Protein AF-A0A7R7T6V7-F1 (afdb_monomer)

Foldseek 3Di:
DDWDWAWAPDWAAEVNAIFTWIWTADPVRHTDIDGHRDDDDPDPDPVVRVVVVVRVPDHHHDDPVRVPDDRYDYD

Mean predicted aligned error: 2.73 Å

Sequence (75 aa):
MKITIESTSQIVHVNGVEARIWEGATEAGVPVFAFLTRIVPVTGDLEAHRVFKTELMKTKAPSAAVEGIPLRLVL

Secondary structure (DSSP, 8-state):
--EEEEEEEEEEEETTEEEEEEEEEETT--EEEEEES------S-HHHHHHHHHHHT--BPPPHHHHTS-SEE--

Radius of gyration: 13.62 Å; Cα contacts (8 Å, |Δi|>4): 114; chains: 1; bounding box: 33×32×35 Å

Structure (mmCIF, N/CA/C/O backbone):
data_AF-A0A7R7T6V7-F1
#
_entry.id   AF-A0A7R7T6V7-F1
#
loop_
_atom_site.group_PDB
_atom_site.id
_atom_site.type_symbol
_atom_site.label_atom_id
_atom_site.label_alt_id
_atom_site.label_comp_id
_atom_site.label_asym_id
_atom_site.label_entity_id
_atom_site.label_seq_id
_atom_site.pdbx_PDB_ins_code
_atom_site.Cartn_x
_atom_site.Cartn_y
_atom_site.Cartn_z
_atom_site.occupancy
_atom_site.B_iso_or_equiv
_atom_site.auth_seq_id
_atom_site.auth_comp_id
_atom_site.auth_asym_id
_atom_site.auth_atom_id
_atom_site.pdbx_PDB_model_num
ATOM 1 N N . MET A 1 1 ? -10.563 10.390 -9.702 1.00 87.38 1 MET A N 1
ATOM 2 C CA . MET A 1 1 ? -10.146 10.510 -8.288 1.00 87.38 1 MET A CA 1
ATOM 3 C C . MET A 1 1 ? -8.643 10.309 -8.223 1.00 87.38 1 MET A C 1
ATOM 5 O O . MET A 1 1 ? -8.163 9.392 -8.878 1.00 87.38 1 MET A O 1
ATOM 9 N N . LYS A 1 2 ? -7.919 11.142 -7.472 1.00 95.94 2 LYS A N 1
ATOM 10 C CA . LYS A 1 2 ? -6.475 11.009 -7.244 1.00 95.94 2 LYS A CA 1
ATOM 11 C C . LYS A 1 2 ? -6.203 10.970 -5.743 1.00 95.94 2 LYS A C 1
ATOM 13 O O . LYS A 1 2 ? -6.860 11.678 -4.980 1.00 95.94 2 LYS A O 1
ATOM 18 N N . ILE A 1 3 ? -5.275 10.105 -5.349 1.00 97.81 3 ILE A N 1
ATOM 19 C CA . ILE A 1 3 ? -4.851 9.899 -3.965 1.00 97.81 3 ILE A CA 1
ATOM 20 C C . ILE A 1 3 ? -3.328 9.927 -3.896 1.00 97.81 3 ILE A C 1
ATOM 22 O O . ILE A 1 3 ? -2.657 9.526 -4.848 1.00 97.81 3 ILE A O 1
ATOM 26 N N . THR A 1 4 ? -2.807 10.363 -2.758 1.00 98.06 4 THR A N 1
ATOM 27 C CA . THR A 1 4 ? -1.399 10.199 -2.386 1.00 98.06 4 THR A CA 1
ATOM 28 C C . THR A 1 4 ? -1.368 9.256 -1.199 1.00 98.06 4 THR A C 1
ATOM 30 O O . THR A 1 4 ? -2.063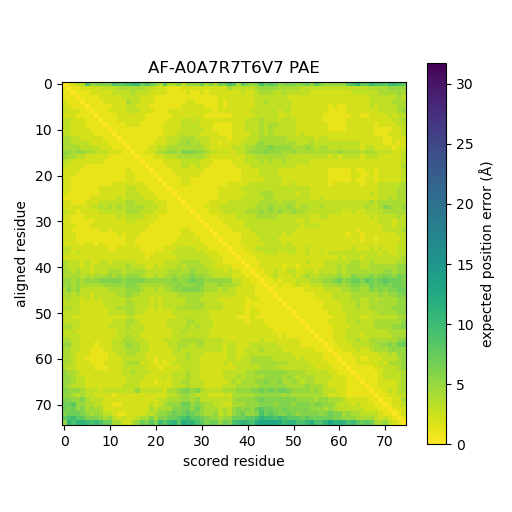 9.512 -0.219 1.00 98.06 4 THR A O 1
ATOM 33 N N . ILE A 1 5 ? -0.607 8.168 -1.302 1.00 97.69 5 ILE A N 1
ATOM 34 C CA . ILE A 1 5 ? -0.556 7.101 -0.298 1.00 97.69 5 ILE A CA 1
ATOM 35 C C . ILE A 1 5 ? 0.887 6.683 -0.011 1.00 97.69 5 ILE A C 1
ATOM 37 O O . ILE A 1 5 ? 1.744 6.741 -0.890 1.00 97.69 5 ILE A O 1
ATOM 41 N N . GLU A 1 6 ? 1.131 6.220 1.210 1.00 97.50 6 GLU A N 1
ATOM 42 C CA . GLU A 1 6 ? 2.422 5.740 1.697 1.00 97.50 6 GLU A CA 1
ATOM 43 C C . GLU A 1 6 ? 2.277 4.329 2.283 1.00 97.50 6 GLU A C 1
ATOM 45 O O . GLU A 1 6 ? 1.289 4.018 2.955 1.00 97.50 6 GLU A O 1
ATOM 50 N N . SER A 1 7 ? 3.260 3.464 2.024 1.00 97.56 7 SER A N 1
ATOM 51 C CA . SER A 1 7 ? 3.209 2.062 2.442 1.00 97.56 7 SER A CA 1
ATOM 52 C C . SER A 1 7 ? 3.483 1.880 3.936 1.00 97.56 7 SER A C 1
ATOM 54 O O . SER A 1 7 ? 4.450 2.428 4.468 1.00 97.56 7 SER A O 1
ATOM 56 N N . THR A 1 8 ? 2.663 1.068 4.606 1.00 98.06 8 THR A N 1
ATOM 57 C CA . THR A 1 8 ? 2.896 0.663 6.002 1.00 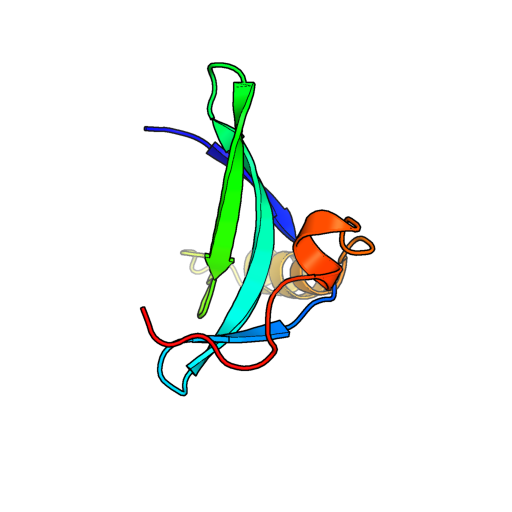98.06 8 THR A CA 1
ATOM 58 C C . THR A 1 8 ? 3.518 -0.729 6.075 1.00 98.06 8 THR A C 1
ATOM 60 O O . THR A 1 8 ? 3.517 -1.479 5.095 1.00 98.06 8 THR A O 1
ATOM 63 N N . SER A 1 9 ? 4.042 -1.101 7.241 1.00 97.50 9 SER A N 1
ATOM 64 C CA . SER A 1 9 ? 4.522 -2.461 7.498 1.00 97.50 9 SER A CA 1
ATOM 65 C C . SER A 1 9 ? 3.396 -3.486 7.715 1.00 97.50 9 SER A C 1
ATOM 67 O O . SER A 1 9 ? 3.685 -4.679 7.806 1.00 97.50 9 SER A O 1
ATOM 69 N N . GLN A 1 10 ? 2.122 -3.069 7.771 1.00 97.44 10 GLN A N 1
ATOM 70 C CA . GLN A 1 10 ? 1.001 -3.969 8.040 1.00 97.44 10 GLN A CA 1
ATOM 71 C C . GLN A 1 10 ? 0.499 -4.680 6.780 1.00 97.44 10 GLN A C 1
ATOM 73 O O . GLN A 1 10 ? 0.197 -4.065 5.751 1.00 97.44 10 GLN A O 1
ATOM 78 N N . ILE A 1 11 ? 0.364 -6.001 6.898 1.00 97.25 11 ILE A N 1
ATOM 79 C CA . ILE A 1 11 ? -0.191 -6.894 5.881 1.00 97.25 11 ILE A CA 1
ATOM 80 C C . ILE A 1 11 ? -1.413 -7.599 6.473 1.00 97.25 11 ILE A C 1
ATOM 82 O O . ILE A 1 11 ? -1.376 -8.093 7.598 1.00 97.25 11 ILE A O 1
ATOM 86 N N . VAL A 1 12 ? -2.493 -7.649 5.699 1.00 97.31 12 VAL A N 1
ATOM 87 C CA . VAL A 1 12 ? -3.747 -8.341 6.026 1.00 97.31 12 VAL A CA 1
ATOM 88 C C . VAL A 1 12 ? -4.152 -9.266 4.884 1.00 97.31 12 VAL A C 1
ATOM 90 O O . VAL A 1 12 ? -3.585 -9.210 3.796 1.00 97.31 12 VAL A O 1
ATOM 93 N N . HIS A 1 13 ? -5.155 -10.107 5.116 1.00 97.38 13 HIS A N 1
ATOM 94 C CA . HIS A 1 13 ? -5.755 -10.951 4.089 1.00 97.38 13 HIS A CA 1
ATOM 95 C C . HIS A 1 13 ? -7.128 -10.401 3.710 1.00 97.38 13 HIS A C 1
ATOM 97 O O . HIS A 1 13 ? -8.035 -10.390 4.541 1.00 97.38 13 HIS A O 1
ATOM 103 N N . VAL A 1 14 ? -7.296 -9.988 2.456 1.00 96.00 14 VAL A N 1
ATOM 104 C CA . VAL A 1 14 ? -8.578 -9.542 1.895 1.00 96.00 14 VAL A CA 1
ATOM 105 C C . VAL A 1 14 ? -9.085 -10.628 0.961 1.00 96.00 14 VAL A C 1
ATOM 107 O O . VAL A 1 14 ? -8.423 -10.946 -0.026 1.00 96.00 14 VAL A O 1
ATOM 110 N N . ASN A 1 15 ? -10.229 -11.235 1.284 1.00 94.75 15 ASN A N 1
ATOM 111 C CA . ASN A 1 15 ? -10.808 -12.337 0.503 1.00 94.75 15 ASN A CA 1
ATOM 112 C C . ASN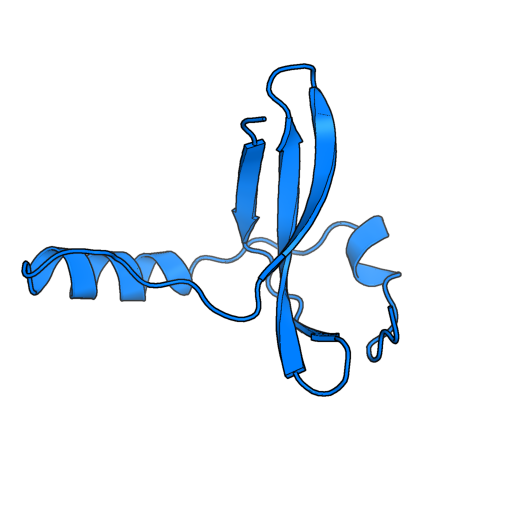 A 1 15 ? -9.786 -13.464 0.211 1.00 94.75 15 ASN A C 1
ATOM 114 O O . ASN A 1 15 ? -9.745 -14.032 -0.876 1.00 94.75 15 ASN A O 1
ATOM 118 N N . GLY A 1 16 ? -8.922 -13.763 1.192 1.00 93.50 16 GLY A N 1
ATOM 119 C CA . GLY A 1 16 ? -7.878 -14.794 1.101 1.00 93.50 16 GLY A CA 1
ATOM 120 C C . GLY A 1 16 ? -6.571 -14.364 0.423 1.00 93.50 16 GLY A C 1
ATOM 121 O O . GLY A 1 16 ? -5.635 -15.157 0.380 1.00 93.50 16 GLY A O 1
ATOM 122 N N . VAL A 1 17 ? -6.468 -13.125 -0.067 1.00 96.75 17 VAL A N 1
ATOM 123 C CA . VAL A 1 17 ? -5.267 -12.594 -0.729 1.00 96.75 17 VAL A CA 1
ATOM 124 C C . VAL A 1 17 ? -4.528 -11.639 0.202 1.00 96.75 17 VAL A C 1
ATOM 126 O O . VAL A 1 17 ? -5.132 -10.728 0.764 1.00 96.75 17 VAL A O 1
ATOM 129 N N . GLU A 1 18 ? -3.215 -11.813 0.343 1.00 97.56 18 GLU A N 1
ATOM 130 C CA . GLU A 1 18 ? -2.379 -10.860 1.077 1.00 97.56 18 GLU A CA 1
ATOM 131 C C . GLU A 1 18 ? -2.410 -9.473 0.423 1.00 97.56 18 GLU A C 1
ATOM 133 O O . GLU A 1 18 ? -2.174 -9.320 -0.782 1.00 97.56 18 GLU A O 1
ATOM 138 N N . ALA A 1 19 ? -2.668 -8.462 1.245 1.00 98.06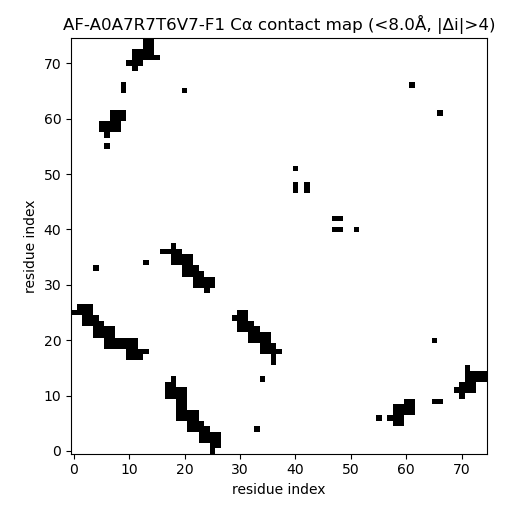 19 ALA A N 1
ATOM 139 C CA . ALA A 1 19 ? -2.670 -7.060 0.878 1.00 98.06 19 ALA A CA 1
ATOM 140 C C . ALA A 1 19 ? -1.885 -6.257 1.915 1.00 98.06 19 ALA A C 1
ATOM 142 O O . ALA A 1 19 ? -2.129 -6.363 3.118 1.00 98.06 19 ALA A O 1
ATOM 143 N N . ARG A 1 20 ? -0.962 -5.415 1.445 1.00 97.75 20 ARG A N 1
ATOM 144 C CA . ARG A 1 20 ? -0.320 -4.412 2.297 1.00 97.75 20 ARG A CA 1
ATOM 145 C C . ARG A 1 20 ? -1.247 -3.212 2.420 1.00 97.75 20 ARG A C 1
ATOM 147 O O . ARG A 1 20 ? -1.783 -2.748 1.411 1.00 97.75 20 ARG A O 1
ATOM 154 N N . ILE A 1 21 ? -1.394 -2.687 3.629 1.00 98.00 21 ILE A N 1
ATOM 155 C CA . ILE A 1 21 ? -2.191 -1.484 3.866 1.00 98.00 21 ILE A CA 1
ATOM 156 C C . ILE A 1 21 ? -1.323 -0.253 3.618 1.00 98.00 21 ILE A C 1
ATOM 158 O O . ILE A 1 21 ? -0.213 -0.133 4.139 1.00 98.00 21 ILE A O 1
ATOM 162 N N . TRP A 1 22 ? -1.819 0.650 2.782 1.00 98.25 22 TRP A N 1
ATOM 163 C CA . TRP A 1 22 ? -1.213 1.947 2.515 1.00 98.25 22 TRP A CA 1
ATOM 164 C C . TRP A 1 22 ? -2.166 3.037 2.987 1.00 98.25 22 TRP A C 1
ATOM 166 O O . TRP A 1 22 ? -3.383 2.912 2.848 1.00 98.25 22 TRP A O 1
ATOM 176 N N . GLU A 1 23 ? -1.611 4.106 3.538 1.00 98.00 23 GLU A N 1
ATOM 177 C CA . GLU A 1 23 ? -2.377 5.189 4.151 1.00 98.00 23 GLU A CA 1
ATOM 178 C C . GLU A 1 23 ? -2.168 6.487 3.396 1.00 98.00 23 GLU A C 1
ATOM 180 O O . GLU A 1 23 ? -1.061 6.772 2.941 1.00 98.00 23 GLU A O 1
ATOM 185 N N . GLY A 1 24 ? -3.206 7.310 3.317 1.00 97.56 24 GLY A N 1
ATOM 186 C CA . GLY A 1 24 ? -3.075 8.623 2.717 1.00 97.56 24 GLY A CA 1
ATOM 187 C C . GLY A 1 24 ? -4.391 9.368 2.627 1.00 97.56 24 GLY A C 1
ATOM 188 O O . GLY A 1 24 ? -5.279 9.189 3.459 1.00 97.56 24 GLY A O 1
ATOM 189 N N . ALA A 1 25 ? -4.513 10.213 1.610 1.00 98.19 25 ALA A N 1
ATOM 190 C CA . ALA A 1 25 ? -5.702 11.023 1.397 1.00 98.19 25 ALA A CA 1
ATOM 191 C C . ALA A 1 25 ? -5.951 11.300 -0.089 1.00 98.19 25 ALA A C 1
ATOM 193 O O . ALA A 1 25 ? -5.053 11.204 -0.932 1.00 98.19 25 ALA A O 1
ATOM 194 N N . THR A 1 26 ? -7.191 11.668 -0.403 1.00 98.38 26 THR A N 1
ATOM 195 C CA . THR A 1 26 ? -7.549 12.299 -1.682 1.00 98.38 26 THR A CA 1
ATOM 196 C C . THR A 1 26 ? -6.975 13.716 -1.780 1.00 98.38 26 THR A C 1
ATOM 198 O O . THR A 1 26 ? -6.586 14.304 -0.773 1.00 98.38 26 THR A O 1
AT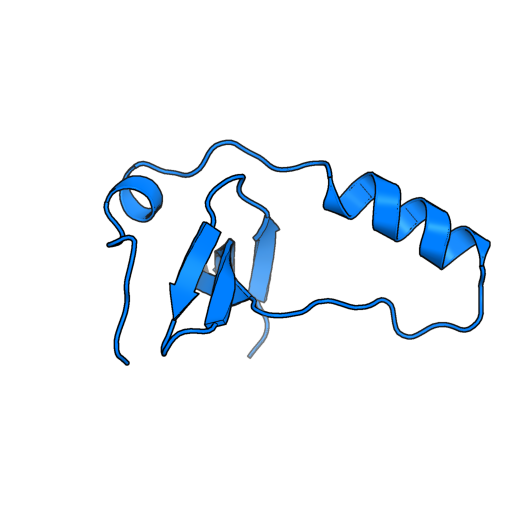OM 201 N N . GLU A 1 27 ? -6.984 14.313 -2.976 1.00 98.06 27 GLU A N 1
ATOM 202 C CA . GLU A 1 27 ? -6.581 15.723 -3.161 1.00 98.06 27 GLU A CA 1
ATOM 203 C C . GLU A 1 27 ? -7.408 16.716 -2.323 1.00 98.06 27 GLU A C 1
ATOM 205 O O . GLU A 1 27 ? -6.900 17.768 -1.952 1.00 98.06 27 GLU A O 1
ATOM 210 N N . ALA A 1 28 ? -8.653 16.372 -1.970 1.00 97.69 28 ALA A N 1
ATOM 211 C CA . ALA A 1 28 ? -9.506 17.181 -1.095 1.00 97.69 28 ALA A CA 1
ATOM 212 C C . ALA A 1 28 ? -9.249 16.943 0.409 1.00 97.69 28 ALA A C 1
ATOM 214 O O . ALA A 1 28 ? -9.964 17.482 1.248 1.00 97.69 28 ALA A O 1
ATOM 215 N N . GLY A 1 29 ? -8.267 16.108 0.766 1.00 97.31 29 GLY A N 1
ATOM 216 C CA . GLY A 1 29 ? -7.911 15.810 2.155 1.00 97.31 29 GLY A CA 1
ATOM 217 C C . GLY A 1 29 ? -8.762 14.729 2.825 1.00 97.31 29 GLY A C 1
ATOM 218 O O . GLY A 1 29 ? -8.591 14.486 4.015 1.00 97.31 29 GLY A O 1
ATOM 219 N N . VAL A 1 30 ? -9.654 14.051 2.091 1.00 97.75 30 VAL A N 1
ATOM 220 C CA . VAL A 1 30 ? -10.422 12.916 2.639 1.00 97.75 30 VAL A CA 1
ATOM 221 C C . VAL A 1 30 ? -9.467 11.743 2.909 1.00 97.75 30 VAL A C 1
ATOM 223 O O . VAL A 1 30 ? -8.868 11.268 1.936 1.00 97.75 30 VAL A O 1
ATOM 226 N N . PRO A 1 31 ? -9.314 11.271 4.165 1.00 97.38 31 PRO A N 1
ATOM 227 C CA . PRO A 1 31 ? -8.422 10.163 4.502 1.00 97.38 31 PRO A CA 1
ATOM 228 C C . PRO A 1 31 ? -8.868 8.852 3.856 1.00 97.38 31 PRO A C 1
ATOM 230 O O . PRO A 1 31 ? -10.063 8.564 3.781 1.00 97.38 31 PRO A O 1
ATOM 233 N N . VAL A 1 32 ? -7.908 8.044 3.413 1.00 97.38 32 VAL A N 1
ATOM 234 C CA . VAL A 1 32 ? -8.162 6.740 2.796 1.00 97.38 32 VAL A CA 1
ATOM 235 C C . VAL A 1 32 ? -7.152 5.698 3.265 1.00 97.38 32 VAL A C 1
ATOM 237 O O . VAL A 1 32 ? -5.976 5.998 3.484 1.00 97.38 32 VAL A O 1
ATOM 240 N N . PHE A 1 33 ? -7.611 4.450 3.330 1.00 97.12 33 PHE A N 1
ATOM 241 C CA . PHE A 1 33 ? -6.755 3.270 3.387 1.00 97.12 33 PHE A CA 1
ATOM 242 C C . PHE A 1 33 ? -6.884 2.502 2.077 1.00 97.12 33 PHE A C 1
ATOM 244 O O . PHE A 1 33 ? -7.990 2.281 1.582 1.00 97.12 33 PHE A O 1
ATOM 251 N N . ALA A 1 34 ? -5.752 2.092 1.516 1.00 97.25 34 ALA A N 1
ATOM 252 C CA . ALA A 1 34 ? -5.691 1.274 0.317 1.00 97.25 34 ALA A CA 1
ATOM 253 C C . ALA A 1 34 ? -5.142 -0.113 0.664 1.00 97.25 34 ALA A C 1
ATOM 255 O O . ALA A 1 34 ? -4.036 -0.243 1.187 1.00 97.25 34 ALA A O 1
ATOM 256 N N . PHE A 1 35 ? -5.910 -1.152 0.340 1.00 97.38 35 PHE A N 1
ATOM 257 C CA . PHE A 1 35 ? -5.506 -2.550 0.483 1.00 97.38 35 PHE A CA 1
ATOM 258 C C . PHE A 1 35 ? -4.858 -3.015 -0.820 1.00 97.38 35 PHE A C 1
ATOM 260 O O . PHE A 1 35 ? -5.534 -3.475 -1.740 1.00 97.38 35 PHE A O 1
ATOM 267 N N . LEU A 1 36 ? -3.541 -2.848 -0.929 1.00 97.31 36 LEU A N 1
ATOM 268 C CA . LEU A 1 36 ? -2.815 -3.147 -2.159 1.00 97.31 36 LEU A CA 1
ATOM 269 C C . LEU A 1 36 ? -2.317 -4.589 -2.150 1.00 97.31 36 LEU A C 1
ATOM 271 O O . LEU A 1 36 ? -1.383 -4.940 -1.428 1.00 97.31 36 LEU A O 1
ATOM 275 N N . THR A 1 37 ? -2.925 -5.422 -2.992 1.00 97.19 37 THR A N 1
ATOM 276 C CA . THR A 1 37 ? -2.487 -6.806 -3.205 1.00 97.19 37 THR A CA 1
ATOM 277 C C . THR A 1 37 ? -1.226 -6.863 -4.059 1.00 97.19 37 THR A C 1
ATOM 279 O O . THR A 1 37 ? -0.347 -7.680 -3.801 1.00 97.19 37 THR A O 1
ATOM 282 N N . ARG A 1 38 ? -1.099 -6.003 -5.076 1.00 96.25 38 ARG A N 1
ATOM 283 C CA . ARG A 1 38 ? 0.044 -5.964 -5.998 1.00 96.25 38 ARG A CA 1
ATOM 284 C C . ARG A 1 38 ? 0.353 -4.525 -6.405 1.00 96.25 38 ARG A C 1
ATOM 286 O O . ARG A 1 38 ? -0.551 -3.718 -6.589 1.00 96.25 38 ARG A O 1
ATOM 293 N N . ILE A 1 39 ? 1.636 -4.235 -6.582 1.00 96.44 39 ILE A N 1
ATOM 294 C CA . ILE A 1 39 ? 2.145 -2.991 -7.159 1.00 96.44 39 ILE A CA 1
ATOM 295 C C . ILE A 1 39 ? 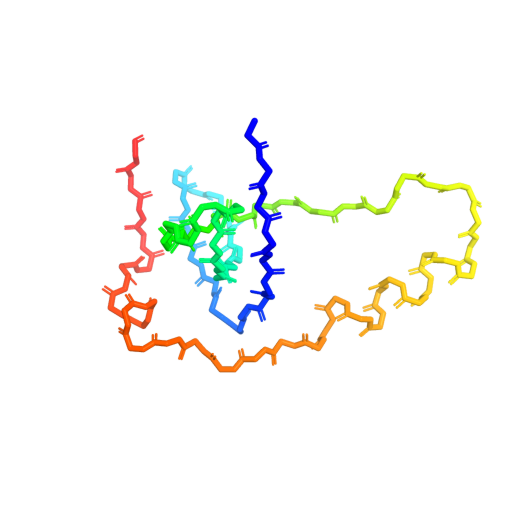3.398 -3.331 -7.968 1.00 96.44 39 ILE A C 1
ATOM 297 O O . ILE A 1 39 ? 4.255 -4.076 -7.493 1.00 96.44 39 ILE A O 1
ATOM 301 N N . VAL A 1 40 ? 3.474 -2.845 -9.206 1.00 95.44 40 VAL A N 1
ATOM 302 C CA . VAL A 1 40 ? 4.577 -3.131 -10.134 1.00 95.44 40 VAL A CA 1
ATOM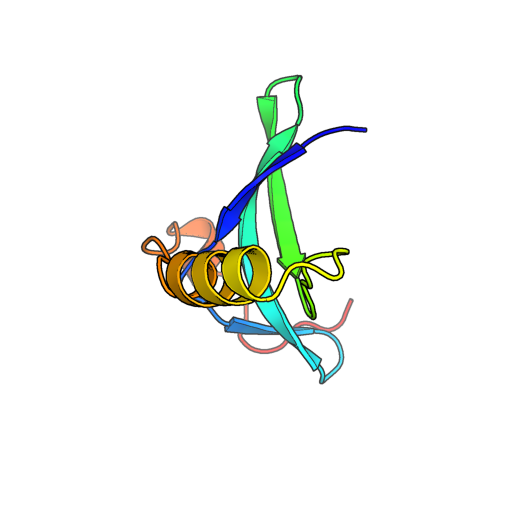 303 C C . VAL A 1 40 ? 4.938 -1.868 -10.922 1.00 95.44 40 VAL A C 1
ATOM 305 O O . VAL A 1 40 ? 4.030 -1.133 -11.318 1.00 95.44 40 VAL A O 1
ATOM 308 N N . PRO A 1 41 ? 6.229 -1.588 -11.165 1.00 96.50 41 PRO A N 1
ATOM 309 C CA . PRO A 1 41 ? 6.634 -0.480 -12.014 1.00 96.50 41 PRO A CA 1
ATOM 310 C C . PRO A 1 41 ? 6.407 -0.867 -13.482 1.00 96.50 41 PRO A C 1
ATOM 312 O O . PRO A 1 41 ? 6.807 -1.942 -13.930 1.00 96.50 41 PRO A O 1
ATOM 315 N N . VAL A 1 42 ? 5.754 0.010 -14.244 1.00 96.56 42 VAL A N 1
ATOM 316 C CA . VAL A 1 42 ? 5.425 -0.227 -15.659 1.00 96.56 42 VAL A CA 1
ATOM 317 C C . VAL A 1 42 ? 6.516 0.388 -16.534 1.00 96.56 42 VAL A C 1
ATOM 319 O O . VAL A 1 42 ? 6.357 1.467 -17.096 1.00 96.56 42 VAL A O 1
ATOM 322 N N . THR A 1 43 ? 7.670 -0.274 -16.584 1.00 96.56 43 THR A N 1
ATOM 323 C CA . THR A 1 43 ? 8.851 0.175 -17.337 1.00 96.56 43 THR A CA 1
ATOM 324 C C . THR A 1 43 ? 9.720 -1.009 -17.766 1.00 96.56 43 THR A C 1
ATOM 326 O O . THR A 1 43 ? 9.716 -2.055 -17.114 1.00 96.56 43 THR A O 1
ATOM 329 N N . GLY A 1 44 ? 10.469 -0.842 -18.860 1.00 96.31 44 GLY A N 1
ATOM 330 C CA . GLY A 1 44 ? 11.502 -1.787 -19.305 1.00 96.31 44 GLY A CA 1
ATOM 331 C C . GLY A 1 44 ? 12.893 -1.516 -18.717 1.00 96.31 44 GLY A C 1
ATOM 332 O O . GLY A 1 44 ? 13.808 -2.302 -18.943 1.00 96.31 44 GLY A O 1
ATOM 333 N N . ASP A 1 45 ? 13.067 -0.417 -17.980 1.00 97.88 45 ASP A N 1
ATOM 334 C CA . ASP A 1 45 ? 14.350 -0.028 -17.391 1.00 97.88 45 ASP A CA 1
ATOM 335 C C . ASP A 1 45 ? 14.664 -0.838 -16.122 1.00 97.88 45 ASP A C 1
ATOM 337 O O . ASP A 1 45 ? 14.012 -0.686 -15.086 1.00 97.88 45 ASP A O 1
ATOM 341 N N . LEU A 1 46 ? 15.695 -1.683 -16.197 1.00 96.69 46 LEU A N 1
ATOM 342 C CA . LEU A 1 46 ? 16.145 -2.533 -15.092 1.00 96.69 46 LEU A CA 1
ATOM 343 C C . LEU A 1 46 ? 16.606 -1.737 -13.864 1.00 96.69 46 LEU A C 1
ATOM 345 O O . LEU A 1 46 ? 16.435 -2.211 -12.738 1.00 96.69 46 LEU A O 1
ATOM 349 N N . GLU A 1 47 ? 17.163 -0.541 -14.051 1.00 97.31 47 GLU A N 1
ATOM 350 C CA . GLU A 1 47 ? 17.598 0.286 -12.928 1.00 97.31 47 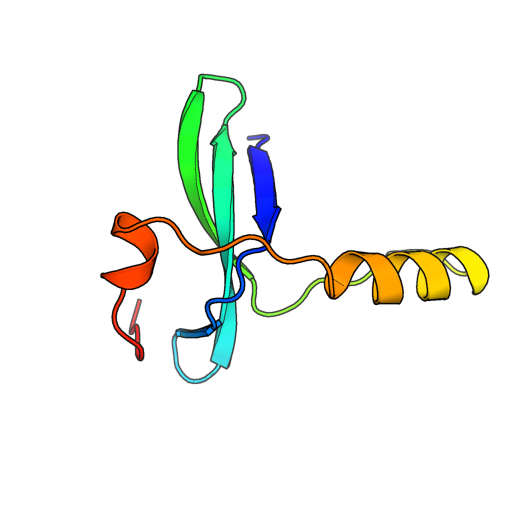GLU A CA 1
ATOM 351 C C . GLU A 1 47 ? 16.392 0.855 -12.177 1.00 97.31 47 GLU A C 1
ATOM 353 O O . GLU A 1 47 ? 16.341 0.788 -10.948 1.00 97.31 47 GLU A O 1
ATOM 358 N N . ALA A 1 48 ? 15.356 1.294 -12.898 1.00 97.44 48 ALA A N 1
ATOM 359 C CA . ALA A 1 48 ? 14.089 1.690 -12.290 1.00 97.44 48 ALA A CA 1
ATOM 360 C C . ALA A 1 48 ? 13.441 0.536 -11.498 1.00 97.44 48 ALA A C 1
ATOM 362 O O . ALA A 1 48 ? 12.937 0.757 -10.396 1.00 97.44 48 ALA A O 1
ATOM 363 N N . HIS A 1 49 ? 13.510 -0.709 -11.993 1.00 97.25 49 HIS A N 1
ATOM 364 C CA . HIS A 1 49 ? 13.074 -1.895 -11.234 1.00 97.25 49 HIS A CA 1
ATOM 365 C C . HIS A 1 49 ? 13.875 -2.086 -9.940 1.00 97.25 49 HIS A C 1
ATOM 367 O O . HIS A 1 49 ? 13.297 -2.384 -8.890 1.00 97.25 49 HIS A O 1
ATOM 373 N N . ARG A 1 50 ? 15.201 -1.902 -9.989 1.00 96.94 50 ARG A N 1
ATOM 374 C CA . ARG A 1 50 ? 16.079 -2.014 -8.814 1.00 96.94 50 ARG A CA 1
ATOM 375 C C . ARG A 1 50 ? 15.748 -0.950 -7.769 1.00 96.94 50 ARG A C 1
ATOM 377 O O . ARG A 1 50 ? 15.578 -1.292 -6.598 1.00 96.94 50 ARG A O 1
ATOM 384 N N . VAL A 1 51 ? 15.618 0.309 -8.193 1.00 97.62 51 VAL A N 1
ATOM 385 C CA . VAL A 1 51 ? 15.229 1.435 -7.329 1.00 97.62 51 VAL A CA 1
ATOM 386 C C . VAL A 1 51 ? 13.863 1.169 -6.703 1.00 97.62 51 VAL A C 1
ATOM 388 O O . VAL A 1 51 ? 13.744 1.202 -5.479 1.00 97.62 51 VAL A O 1
ATOM 391 N N . PHE A 1 52 ? 12.867 0.793 -7.511 1.00 97.25 52 PHE A N 1
ATOM 392 C CA . PHE A 1 52 ? 11.525 0.472 -7.031 1.00 97.25 52 PHE A CA 1
ATOM 393 C C . PHE A 1 52 ? 11.538 -0.639 -5.976 1.00 97.25 52 PHE A C 1
ATOM 395 O O . PHE A 1 52 ? 10.913 -0.497 -4.929 1.00 97.25 52 PHE A O 1
ATOM 402 N N . LYS A 1 53 ? 12.286 -1.731 -6.196 1.00 96.19 53 LYS A N 1
ATOM 403 C CA . LYS A 1 53 ? 12.411 -2.817 -5.211 1.00 96.19 53 LYS A CA 1
ATOM 404 C C . LYS A 1 53 ? 12.987 -2.317 -3.886 1.00 96.19 53 LYS A C 1
ATOM 406 O O . LYS A 1 53 ? 12.516 -2.729 -2.830 1.00 96.19 53 LYS A O 1
ATOM 411 N N . THR A 1 54 ? 13.997 -1.449 -3.927 1.00 97.31 54 THR A N 1
ATOM 412 C CA . THR A 1 54 ? 14.578 -0.856 -2.716 1.00 97.31 54 THR A CA 1
ATOM 413 C C . THR A 1 54 ? 13.586 0.066 -2.006 1.00 97.31 54 THR A C 1
ATOM 415 O O . THR A 1 54 ? 13.472 -0.000 -0.784 1.00 97.31 54 THR A O 1
ATOM 418 N N . GLU A 1 55 ? 12.856 0.906 -2.737 1.00 96.69 55 GLU A N 1
ATOM 419 C CA . GLU A 1 55 ? 11.854 1.808 -2.159 1.00 96.69 55 GLU A CA 1
ATOM 420 C C . GLU A 1 55 ? 10.645 1.067 -1.592 1.00 96.69 55 GLU A C 1
ATOM 422 O O . GLU A 1 55 ? 10.176 1.416 -0.514 1.00 96.69 55 GLU A O 1
ATOM 427 N N . LEU A 1 56 ? 10.201 -0.015 -2.234 1.00 95.38 56 LEU A N 1
ATOM 428 C CA . LEU A 1 56 ? 9.080 -0.838 -1.772 1.00 95.38 56 LEU A CA 1
ATOM 429 C C . LEU A 1 56 ? 9.326 -1.472 -0.390 1.00 95.38 56 LEU A C 1
ATOM 431 O O . LEU A 1 56 ? 8.374 -1.856 0.293 1.00 95.38 56 LEU A O 1
ATOM 435 N N . MET A 1 57 ? 10.586 -1.592 0.036 1.00 95.62 57 MET A N 1
ATOM 436 C CA . MET A 1 57 ? 10.951 -2.076 1.372 1.00 95.62 57 MET A CA 1
ATOM 437 C C . MET A 1 57 ? 10.939 -0.975 2.441 1.00 95.62 57 MET A C 1
ATOM 439 O O . MET A 1 57 ? 10.991 -1.287 3.629 1.00 95.62 57 MET A O 1
ATOM 443 N N . LYS A 1 58 ? 10.867 0.303 2.051 1.00 96.56 58 LYS A N 1
ATOM 444 C CA . LYS A 1 58 ? 10.801 1.442 2.972 1.00 96.56 58 LYS A CA 1
ATOM 445 C C . LYS A 1 58 ? 9.347 1.668 3.383 1.00 96.56 58 LYS A C 1
ATOM 447 O O . LYS A 1 58 ? 8.602 2.396 2.733 1.00 96.56 58 LYS A O 1
ATOM 452 N N . THR A 1 59 ? 8.944 1.008 4.460 1.00 97.50 59 THR A N 1
ATOM 453 C CA . THR A 1 59 ? 7.598 1.117 5.031 1.00 97.50 59 THR A CA 1
ATOM 454 C C . THR A 1 59 ? 7.616 1.944 6.308 1.00 97.50 59 THR A C 1
ATOM 456 O O . THR A 1 59 ? 8.518 1.769 7.131 1.00 97.50 59 THR A O 1
ATOM 459 N N . LYS A 1 60 ? 6.591 2.767 6.530 1.00 97.31 60 LYS A N 1
ATOM 460 C CA . LYS A 1 60 ? 6.368 3.400 7.837 1.00 97.31 60 LYS A CA 1
ATOM 461 C C . LYS A 1 60 ? 5.646 2.463 8.811 1.00 97.31 60 LYS A C 1
ATOM 463 O O . LYS A 1 60 ? 5.068 1.4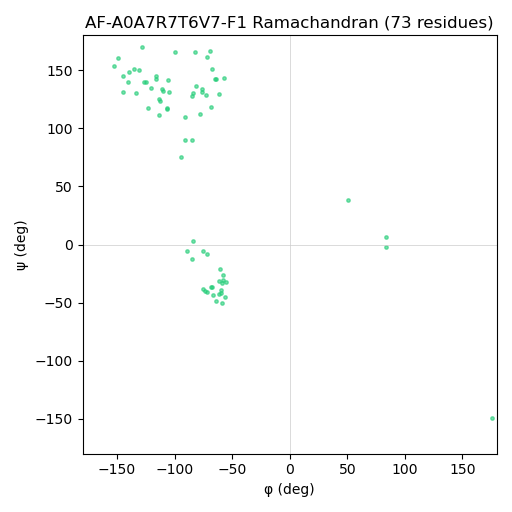50 8.406 1.00 97.31 60 LYS A O 1
ATOM 468 N N . ALA A 1 61 ? 5.656 2.825 10.093 1.00 97.50 61 ALA A N 1
ATOM 469 C CA . ALA A 1 61 ? 4.792 2.191 11.082 1.00 97.50 61 ALA A CA 1
ATOM 470 C C . ALA A 1 61 ? 3.309 2.472 10.752 1.00 97.50 61 ALA A C 1
ATOM 472 O O . ALA A 1 61 ? 3.005 3.575 10.284 1.00 97.50 61 ALA A O 1
ATOM 473 N N . PRO A 1 62 ? 2.395 1.511 10.962 1.00 96.81 62 PRO A N 1
ATOM 474 C CA . PRO A 1 62 ? 0.969 1.728 10.745 1.00 96.81 62 PRO A CA 1
ATOM 475 C C . PRO A 1 62 ? 0.401 2.716 11.771 1.00 96.81 62 PRO A C 1
ATOM 477 O O . PRO A 1 62 ? 0.893 2.801 12.896 1.00 96.81 62 PRO A O 1
ATOM 480 N N . SER A 1 63 ? -0.643 3.466 11.408 1.00 97.00 63 SER A N 1
ATOM 481 C CA . SER A 1 63 ? -1.401 4.225 12.410 1.00 97.00 63 SER A CA 1
ATOM 482 C C . SER A 1 63 ? -2.239 3.300 13.297 1.00 97.00 63 SER A C 1
ATOM 484 O O . SER A 1 63 ? -2.590 2.192 12.896 1.00 97.00 63 SER A O 1
ATOM 486 N N . ALA A 1 64 ? -2.668 3.797 14.461 1.00 95.75 64 ALA A N 1
ATOM 487 C CA . ALA A 1 64 ? -3.560 3.061 15.363 1.00 95.75 64 ALA A CA 1
ATOM 488 C C . ALA A 1 64 ? -4.868 2.600 14.684 1.00 95.75 64 ALA A C 1
ATOM 490 O O . ALA A 1 64 ? -5.413 1.548 15.012 1.00 95.75 64 ALA A O 1
ATOM 491 N N . ALA A 1 65 ? -5.375 3.373 13.715 1.00 93.50 65 ALA A N 1
ATOM 492 C CA . ALA A 1 65 ? -6.557 2.991 12.948 1.00 93.50 65 ALA A CA 1
ATOM 493 C C . ALA A 1 65 ? -6.284 1.781 12.043 1.00 93.50 65 ALA A C 1
ATOM 495 O O . ALA A 1 65 ? -7.151 0.923 11.898 1.00 93.50 65 ALA A O 1
ATOM 496 N N . VAL A 1 66 ? -5.080 1.698 11.467 1.00 93.88 66 VAL A N 1
ATOM 497 C CA . VAL A 1 66 ? -4.652 0.558 10.654 1.00 93.88 66 VAL A CA 1
ATOM 498 C C . VAL A 1 66 ? -4.344 -0.658 11.523 1.00 93.88 66 VAL A C 1
ATOM 500 O O . VAL A 1 66 ? -4.787 -1.752 11.187 1.00 93.88 66 VAL A O 1
ATOM 503 N N . GLU A 1 67 ? -3.710 -0.481 12.682 1.00 93.75 67 GLU A N 1
ATOM 504 C CA . GLU A 1 67 ? -3.471 -1.570 13.645 1.00 93.75 67 GLU A CA 1
ATOM 505 C C . GLU A 1 67 ? -4.773 -2.237 14.116 1.00 93.75 67 GLU A C 1
ATOM 507 O O . GLU A 1 67 ? -4.809 -3.446 14.336 1.00 93.75 67 GLU A O 1
ATOM 512 N N . GLY A 1 68 ? -5.863 -1.469 14.213 1.00 92.75 68 GLY A N 1
ATOM 513 C CA . GLY A 1 68 ? -7.193 -1.981 14.550 1.00 92.75 68 GLY A CA 1
ATOM 514 C C . GLY A 1 68 ? -7.878 -2.793 13.443 1.00 92.75 68 GLY A C 1
ATOM 515 O O . GLY A 1 68 ? -8.933 -3.382 13.687 1.00 92.75 68 GLY A O 1
ATOM 516 N N . ILE A 1 69 ? -7.321 -2.837 12.228 1.00 92.31 69 ILE A N 1
ATOM 517 C CA . ILE A 1 69 ? -7.910 -3.579 11.110 1.00 92.31 69 ILE A CA 1
ATOM 518 C C . ILE A 1 69 ? -7.726 -5.091 11.330 1.00 92.31 69 ILE A C 1
ATOM 520 O O . ILE A 1 69 ? -6.598 -5.550 11.531 1.00 92.31 69 ILE A O 1
ATOM 524 N N . PRO A 1 70 ? -8.801 -5.899 11.228 1.00 92.88 70 PRO A N 1
ATOM 525 C CA . PRO A 1 70 ? -8.706 -7.345 11.373 1.00 92.88 70 PRO A CA 1
ATOM 526 C C . PRO A 1 70 ? -7.718 -7.978 10.391 1.00 92.88 70 PRO A C 1
ATOM 528 O O . PRO A 1 70 ? -7.674 -7.631 9.212 1.00 92.88 70 PRO A O 1
ATOM 531 N N . LEU A 1 71 ? -7.002 -9.006 10.855 1.00 92.50 71 LEU A N 1
ATOM 532 C CA . LEU A 1 71 ? -6.069 -9.770 10.019 1.00 92.50 71 LEU A CA 1
ATOM 533 C C . LEU A 1 71 ? -6.746 -10.391 8.783 1.00 92.50 71 LEU A C 1
ATOM 535 O O . LEU A 1 71 ? -6.097 -10.585 7.756 1.00 92.50 71 LEU A O 1
ATOM 539 N N . ARG A 1 72 ? -8.038 -10.727 8.890 1.00 91.94 72 ARG A N 1
ATOM 540 C CA . ARG A 1 72 ? -8.852 -11.293 7.810 1.00 91.94 72 ARG A CA 1
ATOM 541 C C . ARG A 1 72 ? -10.066 -10.409 7.569 1.00 91.94 72 ARG A C 1
ATOM 543 O O . ARG A 1 72 ? -10.918 -10.281 8.444 1.00 91.94 72 ARG A O 1
ATOM 550 N N . LEU A 1 73 ? -10.143 -9.852 6.371 1.00 90.56 73 LEU A N 1
ATOM 551 C CA . LEU A 1 73 ? -11.262 -9.063 5.883 1.00 90.56 73 LEU A CA 1
ATOM 552 C C . LEU A 1 73 ? -11.999 -9.844 4.797 1.00 90.56 73 LEU A C 1
ATOM 554 O O . LEU A 1 73 ? -11.381 -10.356 3.859 1.00 90.56 73 LEU A O 1
ATOM 558 N N . VAL A 1 74 ? -13.321 -9.898 4.928 1.00 85.88 74 VAL A N 1
ATOM 559 C CA . VAL A 1 74 ? -14.235 -10.344 3.875 1.00 85.88 74 VAL A CA 1
ATOM 560 C C . VAL A 1 74 ? -15.054 -9.121 3.479 1.00 85.88 74 VAL A C 1
ATOM 562 O O . VAL A 1 74 ? -15.796 -8.604 4.314 1.00 85.88 74 VAL A O 1
ATOM 565 N N . LEU A 1 75 ? -14.828 -8.617 2.264 1.00 80.75 75 LEU A N 1
ATOM 566 C CA . LEU A 1 75 ? -15.497 -7.436 1.697 1.00 80.75 75 LEU A CA 1
ATOM 567 C C . LEU A 1 75 ? -16.508 -7.857 0.634 1.00 80.75 75 LEU A C 1
ATOM 569 O O . LEU A 1 75 ? -16.147 -8.762 -0.159 1.00 80.75 75 LEU A O 1
#

Solvent-accessible surface area (backbone atoms only — not comparable to full-atom values): 4591 Å² total; per-residue (Å²): 139,62,71,53,72,48,51,28,73,48,69,31,26,51,76,85,40,63,18,39,41,22,46,38,25,34,85,87,62,54,75,46,77,43,76,44,64,77,87,80,84,95,67,89,53,66,65,60,52,52,52,48,57,59,52,73,69,65,48,43,81,60,52,74,75,58,69,68,51,63,62,69,42,83,130

Nearest PDB structures (foldseek):
  8hl1-assembly1_L47A  TM=5.210E-01  e=8.548E-01  Sulfolobus acidocaldarius DSM 639
  8jvt-assembly3_F-3  TM=4.580E-01  e=9.637E-01  synthetic construct
  8jvv-assembly1_A  TM=4.369E-01  e=1.300E+00  synthetic construct
  3f4l-assembly3_D  TM=4.072E-01  e=5.817E+00  Escherichia coli K-12

pLDDT: mean 96.06, std 2.92, range [80.75, 98.38]